Protein AF-A0A7W6BR49-F1 (afdb_monomer)

Secondary structure (DSSP, 8-state):
-HHHHHHHHHHHHHHHHHS--S--TT-------HHHHHHHHHHHHHHHHHHHHH-HHHHHHHHHHHHHHHHHHHHHHHHHHHHHTT--PPP-----------------TT---------PPPPPPPPPP-PPP-

Sequence (134 aa):
MRLLIKLAFLIGLALFFLAPAQDDADGVPAGLSAGALVYAVQQAATDLGGFCERAPSACESGRDALQFAGARIVEGLTFVYGLAAGAAAAPATAPGPAPVEPAAANVDPAEHPAAHSPRLPAAPPPRPYVAPAG

Solvent-accessible surface area (backbone atoms only — not comparable to full-atom values): 8700 Å² total; per-residue (Å²): 110,76,65,57,54,50,49,54,48,52,49,52,48,48,51,63,74,63,51,73,78,73,76,63,99,75,80,65,73,94,62,78,45,72,65,57,50,53,52,51,52,51,52,52,50,53,57,49,48,63,46,31,79,77,37,52,71,60,42,53,55,48,50,55,51,47,53,56,50,48,56,50,50,52,52,51,48,53,51,53,51,26,55,75,70,71,44,83,69,75,82,77,82,63,83,68,78,72,83,75,69,72,77,72,81,77,68,64,87,86,65,73,76,70,81,79,71,77,82,70,75,79,77,76,79,86,77,81,87,76,78,82,83,128

Organism: NCBI:txid1166078

InterPro domains:
  IPR035220 Protein of unknown function DUF5330 [PF17264] (38-83)

Radius of gyration: 25.43 Å; Cα contacts (8 Å, |Δi|>4): 16; chains: 1; bounding box: 55×35×82 Å

pLDDT: mean 75.93, std 17.16, range [42.84, 95.88]

Foldseek 3Di:
DVVVVVVVVVVVVCCVVVVDDDDPPPPDPPDCPPVNVVVVVVVVVVVVVVVCVVPVPVNVVVVVVCVLVVVVVVLVVVCVVCVVVVNPDPRDPDPRDPPPPPPPPPPPPPDPPPPPPPPDPDDDDDDDDDDDDD

Mean predicted aligned error: 19.29 Å

Structure (mmCIF, N/CA/C/O backbone):
data_AF-A0A7W6BR49-F1
#
_entry.id   AF-A0A7W6BR49-F1
#
loop_
_atom_site.group_PDB
_atom_site.id
_atom_site.type_symbol
_atom_site.label_atom_id
_atom_site.label_alt_id
_atom_site.label_comp_id
_atom_site.label_asym_id
_atom_site.label_entity_id
_atom_site.label_seq_id
_atom_site.pdbx_PDB_ins_code
_atom_site.Cartn_x
_atom_site.Cartn_y
_atom_site.Cartn_z
_atom_site.occupancy
_atom_site.B_iso_or_equiv
_atom_site.auth_seq_id
_atom_site.auth_comp_id
_atom_site.auth_asym_id
_atom_site.auth_atom_id
_atom_site.pdbx_PDB_model_num
ATOM 1 N N . MET A 1 1 ? -8.332 17.277 -2.670 1.00 68.56 1 MET A N 1
ATOM 2 C CA . MET A 1 1 ? -7.158 17.769 -3.436 1.00 68.56 1 MET A CA 1
ATOM 3 C C . MET A 1 1 ? -5.864 17.851 -2.623 1.00 68.56 1 MET A C 1
ATOM 5 O O . MET A 1 1 ? -4.867 17.288 -3.049 1.00 68.56 1 MET A O 1
ATOM 9 N N . ARG A 1 2 ? -5.841 18.490 -1.443 1.00 83.38 2 ARG A N 1
ATOM 10 C CA . ARG A 1 2 ? -4.595 18.711 -0.673 1.00 83.38 2 ARG A CA 1
ATOM 11 C C . ARG A 1 2 ? -3.932 17.427 -0.135 1.00 83.38 2 ARG A C 1
ATOM 13 O O . ARG A 1 2 ? -2.713 17.378 -0.039 1.00 83.38 2 ARG A O 1
ATOM 20 N N . LEU A 1 3 ? -4.721 16.389 0.167 1.00 88.88 3 LEU A N 1
ATOM 21 C CA . LEU A 1 3 ? -4.223 15.054 0.538 1.00 88.88 3 LEU A CA 1
ATOM 22 C C . LEU A 1 3 ? -3.590 14.325 -0.656 1.00 88.88 3 LEU A C 1
ATOM 24 O O . LEU A 1 3 ? -2.528 13.742 -0.511 1.00 88.88 3 LEU A O 1
ATOM 28 N N . LEU A 1 4 ? -4.213 14.408 -1.837 1.00 88.69 4 LEU A N 1
ATOM 29 C CA . LEU A 1 4 ? -3.738 13.741 -3.053 1.00 88.69 4 LEU A CA 1
ATOM 30 C C . LEU A 1 4 ? -2.389 14.297 -3.506 1.00 88.69 4 LEU A C 1
ATOM 32 O O . LEU A 1 4 ? -1.505 13.527 -3.842 1.00 88.69 4 LEU A O 1
ATOM 36 N N . ILE A 1 5 ? -2.203 15.619 -3.434 1.00 93.31 5 ILE A N 1
ATOM 37 C CA . ILE A 1 5 ? -0.911 16.252 -3.735 1.00 93.31 5 ILE A CA 1
ATOM 38 C C . ILE A 1 5 ? 0.145 15.825 -2.713 1.00 93.31 5 ILE A C 1
ATOM 40 O O . ILE A 1 5 ? 1.264 15.511 -3.096 1.00 93.31 5 ILE A O 1
ATOM 44 N N . LYS A 1 6 ? -0.208 15.760 -1.421 1.00 88.06 6 LYS A N 1
ATOM 45 C CA . LYS A 1 6 ? 0.704 15.265 -0.382 1.00 88.06 6 LYS A CA 1
ATOM 46 C C . LYS A 1 6 ? 1.082 13.805 -0.613 1.00 88.06 6 LYS A C 1
ATOM 48 O O . LYS A 1 6 ? 2.256 13.491 -0.525 1.00 88.06 6 LYS A O 1
ATOM 53 N N . LEU A 1 7 ? 0.129 12.934 -0.940 1.00 95.88 7 LEU A N 1
ATOM 54 C CA . LEU A 1 7 ? 0.403 11.526 -1.224 1.00 95.88 7 LEU A CA 1
ATOM 55 C C . LEU A 1 7 ? 1.221 11.358 -2.499 1.00 95.88 7 LEU A C 1
ATOM 57 O O . LEU A 1 7 ? 2.233 10.682 -2.457 1.00 95.88 7 LEU A O 1
ATOM 61 N N . ALA A 1 8 ? 0.850 12.014 -3.597 1.00 93.06 8 ALA A N 1
ATOM 62 C CA . ALA A 1 8 ? 1.611 11.964 -4.842 1.00 93.06 8 ALA A CA 1
ATOM 63 C C . ALA A 1 8 ? 3.045 12.476 -4.647 1.00 93.06 8 ALA A C 1
ATOM 65 O O . ALA A 1 8 ? 3.989 11.860 -5.131 1.00 93.06 8 ALA A O 1
ATOM 66 N N . PHE A 1 9 ? 3.216 13.559 -3.884 1.00 94.06 9 PHE A N 1
ATOM 67 C CA . PHE A 1 9 ? 4.530 14.086 -3.532 1.00 94.06 9 PHE A CA 1
ATOM 68 C C . PHE A 1 9 ? 5.320 13.117 -2.649 1.00 94.06 9 PHE A C 1
ATOM 70 O O . PHE A 1 9 ? 6.479 12.859 -2.935 1.00 94.06 9 PHE A O 1
ATOM 77 N N . LEU A 1 10 ? 4.708 12.549 -1.607 1.00 93.94 10 LEU A N 1
ATOM 78 C CA . LEU A 1 10 ? 5.369 11.600 -0.706 1.00 93.94 10 LEU A CA 1
ATOM 79 C C . LEU A 1 10 ? 5.719 10.285 -1.407 1.00 93.94 10 LEU A C 1
ATOM 81 O O . LEU A 1 10 ? 6.785 9.739 -1.158 1.00 93.94 10 LEU A O 1
ATOM 85 N N . ILE A 1 11 ? 4.858 9.807 -2.305 1.00 92.38 11 ILE A N 1
ATOM 86 C CA . ILE A 1 11 ? 5.107 8.637 -3.147 1.00 92.38 11 ILE A CA 1
ATOM 87 C C . ILE A 1 11 ? 6.251 8.950 -4.114 1.00 92.38 11 ILE A C 1
ATOM 89 O O . ILE A 1 11 ? 7.219 8.205 -4.150 1.00 92.38 11 ILE A O 1
ATOM 93 N N . GLY A 1 12 ? 6.211 10.074 -4.834 1.00 92.62 12 GLY A N 1
ATOM 94 C CA . GLY A 1 12 ? 7.300 10.483 -5.727 1.00 92.62 12 GLY A CA 1
ATOM 95 C C . GLY A 1 12 ? 8.634 10.671 -4.999 1.00 92.62 12 GLY A C 1
ATOM 96 O O . GLY A 1 12 ? 9.668 10.236 -5.492 1.00 92.62 12 GLY A O 1
ATOM 97 N N . LEU A 1 13 ? 8.606 11.251 -3.797 1.00 91.69 13 LEU A N 1
ATOM 98 C CA . LEU A 1 13 ? 9.768 11.398 -2.922 1.00 91.69 13 LEU A CA 1
ATOM 99 C C . LEU A 1 13 ? 10.303 10.029 -2.492 1.00 91.69 13 LEU A C 1
ATOM 101 O O . LEU A 1 13 ? 11.496 9.776 -2.605 1.00 91.69 13 LEU A O 1
ATOM 105 N N . ALA A 1 14 ? 9.423 9.135 -2.040 1.00 88.81 14 ALA A N 1
ATOM 106 C CA . ALA A 1 14 ? 9.785 7.773 -1.685 1.00 88.81 14 ALA A CA 1
ATOM 107 C C . ALA A 1 14 ? 10.438 7.071 -2.883 1.00 88.81 14 ALA A C 1
ATOM 109 O O . ALA A 1 14 ? 11.570 6.627 -2.757 1.00 88.81 14 ALA A O 1
ATOM 110 N N . LEU A 1 15 ? 9.801 7.064 -4.059 1.00 83.06 15 LEU A N 1
ATOM 111 C CA . LEU A 1 15 ? 10.379 6.494 -5.280 1.00 83.06 15 LEU A CA 1
ATOM 112 C C . LEU A 1 15 ? 11.721 7.129 -5.656 1.00 83.06 15 LEU A C 1
ATOM 114 O O . LEU A 1 15 ? 12.590 6.420 -6.135 1.00 83.06 15 LEU A O 1
ATOM 118 N N . PHE A 1 16 ? 11.914 8.428 -5.438 1.00 83.19 16 PHE A N 1
ATOM 119 C CA . PHE A 1 16 ? 13.186 9.095 -5.716 1.00 83.19 16 PHE A CA 1
ATOM 120 C C . PHE A 1 16 ? 14.312 8.627 -4.782 1.00 83.19 16 PHE A C 1
ATOM 122 O O . PHE A 1 16 ? 15.426 8.398 -5.239 1.00 83.19 16 PHE A O 1
ATOM 129 N N . PHE A 1 17 ? 14.026 8.454 -3.488 1.00 77.88 17 PHE A N 1
ATOM 130 C CA . PHE A 1 17 ? 15.002 7.951 -2.510 1.00 77.88 17 PHE A CA 1
ATOM 131 C C . PHE A 1 17 ? 15.186 6.429 -2.552 1.00 77.88 17 PHE A C 1
ATOM 133 O O . PHE A 1 17 ? 16.213 5.926 -2.104 1.00 77.88 17 PHE A O 1
ATOM 140 N N . LEU A 1 18 ? 14.184 5.702 -3.043 1.00 70.44 18 LEU A N 1
ATOM 141 C CA . LEU A 1 18 ? 14.171 4.242 -3.147 1.00 70.44 18 LEU A CA 1
ATOM 142 C C . LEU A 1 18 ? 14.579 3.754 -4.534 1.00 70.44 18 LEU A C 1
ATOM 144 O O . LEU A 1 18 ? 14.808 2.557 -4.689 1.00 70.44 18 LEU A O 1
ATOM 148 N N . ALA A 1 19 ? 14.647 4.639 -5.533 1.00 63.78 19 ALA A N 1
ATOM 149 C CA . ALA A 1 19 ? 15.195 4.303 -6.834 1.00 63.78 19 ALA A CA 1
ATOM 150 C C . ALA A 1 19 ? 16.606 3.752 -6.591 1.00 63.78 19 ALA A C 1
ATOM 152 O O . ALA A 1 19 ? 17.441 4.473 -6.035 1.00 63.78 19 ALA A O 1
ATOM 153 N N . PRO A 1 20 ? 16.860 2.472 -6.911 1.00 59.19 20 PRO A N 1
ATOM 154 C CA . PRO A 1 20 ? 18.154 1.876 -6.649 1.00 59.19 20 PRO A CA 1
ATOM 155 C C . PRO A 1 20 ? 19.210 2.702 -7.374 1.00 59.19 20 PRO A C 1
ATOM 157 O O . PRO A 1 20 ? 19.030 3.085 -8.532 1.00 59.19 20 PRO A O 1
ATOM 160 N N . ALA A 1 21 ? 20.301 3.005 -6.670 1.00 55.34 21 ALA A N 1
ATOM 161 C CA . ALA A 1 21 ? 21.504 3.461 -7.333 1.00 55.34 21 ALA A CA 1
ATOM 162 C C . ALA A 1 21 ? 21.841 2.416 -8.402 1.00 55.34 21 ALA A C 1
ATOM 164 O O . ALA A 1 21 ? 21.891 1.227 -8.101 1.00 55.34 21 ALA A O 1
ATOM 165 N N . GLN A 1 22 ? 21.933 2.906 -9.634 1.00 55.66 22 GLN A N 1
ATOM 166 C CA . GLN A 1 22 ? 22.431 2.268 -10.847 1.00 55.66 22 GLN A CA 1
ATOM 167 C C . GLN A 1 22 ? 23.198 0.967 -10.595 1.00 55.66 22 GLN A C 1
ATOM 169 O O . GLN A 1 22 ? 24.123 0.954 -9.785 1.00 55.66 22 GLN A O 1
ATOM 174 N N . ASP A 1 23 ? 22.816 -0.062 -11.351 1.00 49.69 23 ASP A N 1
ATOM 175 C CA . ASP A 1 23 ? 23.443 -1.378 -11.450 1.00 49.69 23 ASP A CA 1
ATOM 176 C C . ASP A 1 23 ? 24.931 -1.382 -11.060 1.00 49.69 23 ASP A C 1
ATOM 178 O O . ASP A 1 23 ? 25.789 -0.886 -11.796 1.00 49.69 23 ASP A O 1
ATOM 182 N N . ASP A 1 24 ? 25.251 -2.017 -9.929 1.00 49.25 24 ASP A N 1
ATOM 183 C CA . ASP A 1 24 ? 26.541 -2.684 -9.817 1.00 49.25 24 ASP A CA 1
ATOM 184 C C . ASP A 1 24 ? 26.581 -3.740 -10.931 1.00 49.25 24 ASP A C 1
ATOM 186 O O . ASP A 1 24 ? 25.576 -4.396 -11.212 1.00 49.25 24 ASP A O 1
ATOM 190 N N . ALA A 1 25 ? 27.727 -3.852 -11.598 1.00 53.59 25 ALA A N 1
ATOM 191 C CA . ALA A 1 25 ? 27.951 -4.440 -12.924 1.00 53.59 25 ALA A CA 1
ATOM 192 C C . ALA A 1 25 ? 27.520 -5.913 -13.164 1.00 53.59 25 ALA A C 1
ATOM 194 O O . ALA A 1 25 ? 27.853 -6.467 -14.208 1.00 53.59 25 ALA A O 1
ATOM 195 N N . ASP A 1 26 ? 26.746 -6.525 -12.268 1.00 49.25 26 ASP A N 1
ATOM 196 C CA . ASP A 1 26 ? 26.240 -7.897 -12.338 1.00 49.25 26 ASP A CA 1
ATOM 197 C C . ASP A 1 26 ? 24.701 -8.009 -12.258 1.00 49.25 26 ASP A C 1
ATOM 199 O O . ASP A 1 26 ? 24.176 -9.091 -12.009 1.00 49.25 26 ASP A O 1
ATOM 203 N N . GLY A 1 27 ? 23.947 -6.927 -12.495 1.00 44.88 27 GLY A N 1
ATOM 204 C CA . GLY A 1 27 ? 22.533 -7.002 -12.912 1.00 44.88 27 GLY A CA 1
ATOM 205 C C . GLY A 1 27 ? 21.572 -7.737 -11.966 1.00 44.88 27 GLY A C 1
ATOM 206 O O . GLY A 1 27 ? 20.528 -8.228 -12.402 1.00 44.88 27 GLY A O 1
ATOM 207 N N . VAL A 1 28 ? 21.896 -7.828 -10.677 1.00 46.03 28 VAL A N 1
ATOM 208 C CA . VAL A 1 28 ? 20.973 -8.325 -9.657 1.00 46.03 28 VAL A CA 1
ATOM 209 C C . VAL A 1 28 ? 20.622 -7.138 -8.770 1.00 46.03 28 VAL A C 1
ATOM 211 O O . VAL A 1 28 ? 21.466 -6.725 -7.973 1.00 46.03 28 VAL A O 1
ATOM 214 N N . PRO A 1 29 ? 19.403 -6.565 -8.871 1.00 55.59 29 PRO A N 1
ATOM 215 C CA . PRO A 1 29 ? 18.967 -5.606 -7.867 1.00 55.59 29 PRO A CA 1
ATOM 216 C C . PRO A 1 29 ? 19.127 -6.271 -6.500 1.00 55.59 29 PRO A C 1
ATOM 218 O O . PRO A 1 29 ? 18.886 -7.475 -6.385 1.00 55.59 29 PRO A O 1
ATOM 221 N N . ALA A 1 30 ? 19.515 -5.515 -5.469 1.00 52.59 30 ALA A N 1
ATOM 222 C CA . ALA A 1 30 ? 19.441 -5.954 -4.075 1.00 52.59 30 ALA A CA 1
ATOM 223 C C . ALA A 1 30 ? 17.959 -6.190 -3.721 1.00 52.59 30 ALA A C 1
ATOM 225 O O . ALA A 1 30 ? 17.279 -5.370 -3.109 1.00 52.59 30 ALA A O 1
ATOM 226 N N . GLY A 1 31 ? 17.421 -7.279 -4.257 1.00 57.78 31 GLY A N 1
ATOM 227 C CA . GLY A 1 31 ? 16.017 -7.586 -4.319 1.00 57.78 31 GLY A CA 1
ATOM 228 C C . GLY A 1 31 ? 15.601 -8.051 -2.948 1.00 57.78 31 GLY A C 1
ATOM 229 O O . GLY A 1 31 ? 16.180 -8.987 -2.396 1.00 57.78 31 GLY A O 1
ATOM 230 N N . LEU A 1 32 ? 14.585 -7.391 -2.403 1.00 61.81 32 LEU A N 1
ATOM 231 C CA . LEU A 1 32 ? 13.784 -7.938 -1.320 1.00 61.81 32 LEU A CA 1
ATOM 232 C C . LEU A 1 32 ? 13.545 -9.423 -1.613 1.00 61.81 32 LEU A C 1
ATOM 234 O O . LEU A 1 32 ? 12.925 -9.770 -2.620 1.00 61.81 32 LEU A O 1
ATOM 238 N N . SER A 1 33 ? 14.088 -10.304 -0.772 1.00 80.88 33 SER A N 1
ATOM 239 C CA . SER A 1 33 ? 13.885 -11.735 -0.960 1.00 80.88 33 SER A CA 1
ATOM 240 C C . SER A 1 33 ? 12.387 -12.029 -0.866 1.00 80.88 33 SER A C 1
ATOM 242 O O . SER A 1 33 ? 11.666 -11.385 -0.099 1.00 80.88 33 SER A O 1
ATOM 244 N N . ALA A 1 34 ? 11.897 -13.014 -1.624 1.00 81.19 34 ALA A N 1
ATOM 245 C CA . ALA A 1 34 ? 10.485 -13.398 -1.568 1.00 81.19 34 ALA A CA 1
ATOM 246 C C . ALA A 1 34 ? 10.030 -13.678 -0.120 1.00 81.19 34 ALA A C 1
ATOM 248 O O . ALA A 1 34 ? 8.932 -13.294 0.275 1.00 81.19 34 ALA A O 1
ATOM 249 N N . GLY A 1 35 ? 10.914 -14.260 0.700 1.00 86.81 35 GLY A N 1
ATOM 250 C CA . GLY A 1 35 ? 10.677 -14.463 2.130 1.00 86.81 35 GLY A CA 1
ATOM 251 C C . GLY A 1 35 ? 10.532 -13.161 2.925 1.00 86.81 35 GLY A C 1
ATOM 252 O O . GLY A 1 35 ? 9.616 -13.054 3.737 1.00 86.81 35 GLY A O 1
ATOM 253 N N . ALA A 1 36 ? 11.377 -12.155 2.674 1.00 85.38 36 ALA A N 1
ATOM 254 C CA . ALA A 1 36 ? 11.276 -10.851 3.333 1.00 85.38 36 ALA A CA 1
ATOM 255 C C . ALA A 1 36 ? 9.973 -10.124 2.971 1.00 85.38 36 ALA A C 1
ATOM 257 O O . ALA A 1 36 ? 9.338 -9.532 3.843 1.00 85.38 36 ALA A O 1
ATOM 258 N N . LEU A 1 37 ? 9.538 -10.219 1.711 1.00 86.94 37 LEU A N 1
ATOM 259 C CA . LEU A 1 37 ? 8.260 -9.661 1.271 1.00 86.94 37 LEU A CA 1
ATOM 260 C C . LEU A 1 37 ? 7.080 -10.343 1.973 1.00 86.94 37 LEU A C 1
ATOM 262 O O . LEU A 1 37 ? 6.213 -9.659 2.511 1.00 86.94 37 LEU A O 1
ATOM 266 N N . VAL A 1 38 ? 7.059 -11.679 2.004 1.00 89.69 38 VAL A N 1
ATOM 267 C CA . VAL A 1 38 ? 6.001 -12.440 2.689 1.00 89.69 38 VAL A CA 1
ATOM 268 C C . VAL A 1 38 ? 5.946 -12.073 4.169 1.00 89.69 38 VAL A C 1
ATOM 270 O O . VAL A 1 38 ? 4.863 -11.817 4.692 1.00 89.69 38 VAL A O 1
ATOM 273 N N . TYR A 1 39 ? 7.101 -11.986 4.831 1.00 91.62 39 TYR A N 1
ATOM 274 C CA . TYR A 1 39 ? 7.168 -11.575 6.230 1.00 91.62 39 TYR A CA 1
ATOM 275 C C . TYR A 1 39 ? 6.622 -10.156 6.433 1.00 91.62 39 TYR A C 1
ATOM 277 O O . TYR A 1 39 ? 5.787 -9.939 7.308 1.00 91.62 39 TYR A O 1
ATOM 285 N N . ALA A 1 40 ? 7.023 -9.197 5.595 1.00 87.31 40 ALA A N 1
ATOM 286 C CA . ALA A 1 40 ? 6.536 -7.821 5.674 1.00 87.31 40 ALA A CA 1
ATOM 287 C C . ALA A 1 40 ? 5.015 -7.726 5.469 1.00 87.31 40 ALA A C 1
ATOM 289 O O . ALA A 1 40 ? 4.332 -7.020 6.211 1.00 87.31 40 ALA A O 1
ATOM 290 N N . VAL A 1 41 ? 4.469 -8.474 4.507 1.00 91.00 41 VAL A N 1
ATOM 291 C CA . VAL A 1 41 ? 3.020 -8.535 4.265 1.00 91.00 41 VAL A CA 1
ATOM 292 C C . VAL A 1 41 ? 2.285 -9.118 5.469 1.00 91.00 41 VAL A C 1
ATOM 294 O O . VAL A 1 41 ? 1.248 -8.586 5.852 1.00 91.00 41 VAL A O 1
ATOM 297 N N . GLN A 1 42 ? 2.812 -10.170 6.100 1.00 91.19 42 GLN A N 1
ATOM 298 C CA . GLN A 1 42 ? 2.203 -10.742 7.306 1.00 91.19 42 GLN A CA 1
ATOM 299 C C . GLN A 1 42 ? 2.190 -9.752 8.475 1.00 91.19 42 GLN A C 1
ATOM 301 O O . GLN A 1 42 ? 1.184 -9.653 9.180 1.00 91.19 42 GLN A O 1
ATOM 306 N N . GLN A 1 43 ? 3.274 -8.994 8.663 1.00 93.44 43 GLN A N 1
ATOM 307 C CA . GLN A 1 43 ? 3.334 -7.953 9.692 1.00 93.44 43 GLN A CA 1
ATOM 308 C C . GLN A 1 43 ? 2.284 -6.869 9.431 1.00 93.44 43 GLN A C 1
ATOM 310 O O . GLN A 1 43 ? 1.452 -6.592 10.292 1.00 93.44 43 GLN A O 1
ATOM 315 N N . ALA A 1 44 ? 2.223 -6.359 8.199 1.00 90.56 44 ALA A N 1
ATOM 316 C CA . ALA A 1 44 ? 1.216 -5.378 7.807 1.00 90.56 44 ALA A CA 1
ATOM 317 C C . ALA A 1 44 ? -0.221 -5.914 7.958 1.00 90.56 44 ALA A C 1
ATOM 319 O O . ALA A 1 44 ? -1.109 -5.190 8.405 1.00 90.56 44 ALA A O 1
ATOM 320 N N . ALA A 1 45 ? -0.462 -7.185 7.622 1.00 91.50 45 ALA A N 1
ATOM 321 C CA . ALA A 1 45 ? -1.764 -7.823 7.801 1.00 91.50 45 ALA A CA 1
ATOM 322 C C . ALA A 1 45 ? -2.154 -7.927 9.284 1.00 91.50 45 ALA A C 1
ATOM 324 O O . ALA A 1 45 ? -3.319 -7.732 9.624 1.00 91.50 45 ALA A O 1
ATOM 325 N N . THR A 1 46 ? -1.186 -8.182 10.166 1.00 92.38 46 THR A N 1
ATOM 326 C CA . THR A 1 46 ? -1.407 -8.231 11.619 1.00 92.38 46 THR A CA 1
ATOM 327 C C . THR A 1 46 ? -1.767 -6.848 12.172 1.00 92.38 46 THR A C 1
ATOM 329 O O . THR A 1 46 ? -2.729 -6.723 12.935 1.00 92.38 46 THR A O 1
ATOM 332 N N . ASP A 1 47 ? -1.069 -5.798 11.729 1.00 88.81 47 ASP A N 1
ATOM 333 C CA . ASP A 1 47 ? -1.364 -4.409 12.109 1.00 88.81 47 ASP A CA 1
ATOM 334 C C . ASP A 1 47 ? -2.756 -3.964 11.635 1.00 88.81 47 ASP A C 1
ATOM 336 O O . ASP A 1 47 ? -3.517 -3.335 12.381 1.00 88.81 47 ASP A O 1
ATOM 340 N N . LEU A 1 48 ? -3.108 -4.324 10.396 1.00 89.75 48 LEU A N 1
ATOM 341 C CA . LEU A 1 48 ? -4.425 -4.059 9.824 1.00 89.75 48 LEU A CA 1
ATOM 342 C C . LEU A 1 48 ? -5.527 -4.830 10.548 1.00 89.75 48 LEU A C 1
ATOM 344 O O . LEU A 1 48 ? -6.578 -4.245 10.792 1.00 89.75 48 LEU A O 1
ATOM 348 N N . GLY A 1 49 ? -5.287 -6.083 10.946 1.00 92.12 49 GLY A N 1
ATOM 349 C CA . GLY A 1 49 ? -6.229 -6.866 11.750 1.00 92.12 49 GLY A CA 1
ATOM 350 C C . GLY A 1 49 ? -6.649 -6.099 13.001 1.00 92.12 49 GLY A C 1
ATOM 351 O O . GLY A 1 49 ? -7.811 -5.722 13.137 1.00 92.12 49 GLY A O 1
ATOM 352 N N . GLY A 1 50 ? -5.676 -5.685 13.818 1.00 92.06 50 GLY A N 1
ATOM 353 C CA . GLY A 1 50 ? -5.959 -4.894 15.018 1.00 92.06 50 GLY A CA 1
ATOM 354 C C . GLY A 1 50 ? -6.653 -3.548 14.748 1.00 92.06 50 GLY A C 1
ATOM 355 O O . GLY A 1 50 ? -7.357 -3.036 15.621 1.00 92.06 50 GLY A O 1
ATOM 356 N N . PHE A 1 51 ? -6.478 -2.947 13.566 1.00 89.38 51 PHE A N 1
ATOM 357 C CA . PHE A 1 51 ? -7.247 -1.770 13.145 1.00 89.38 51 PHE A CA 1
ATOM 358 C C . PHE A 1 51 ? -8.700 -2.125 12.796 1.00 89.38 51 PHE A C 1
ATOM 360 O O . PHE A 1 51 ? -9.609 -1.394 13.192 1.00 89.38 51 PHE A O 1
ATOM 367 N N . CYS A 1 52 ? -8.929 -3.249 12.119 1.00 93.19 52 CYS A N 1
ATOM 368 C CA . CYS A 1 52 ? -10.257 -3.737 11.753 1.00 93.19 52 CYS A CA 1
ATOM 369 C C . CYS A 1 52 ? -11.112 -4.080 12.980 1.00 93.19 52 CYS A C 1
ATOM 371 O O . CYS A 1 52 ? -12.289 -3.722 12.994 1.00 93.19 52 CYS A O 1
ATOM 373 N N . GLU A 1 53 ? -10.530 -4.648 14.043 1.00 95.38 53 GLU A N 1
ATOM 374 C CA . GLU A 1 53 ? -11.238 -4.822 15.324 1.00 95.38 53 GLU A CA 1
ATOM 375 C C . GLU A 1 53 ? -11.719 -3.487 15.922 1.00 95.38 53 GLU A C 1
ATOM 377 O O . GLU A 1 53 ? -12.784 -3.425 16.536 1.00 95.38 53 GLU A O 1
ATOM 382 N N . ARG A 1 54 ? -10.944 -2.406 15.758 1.00 95.56 54 ARG A N 1
ATOM 383 C CA . ARG A 1 54 ? -11.262 -1.083 16.329 1.00 95.56 54 ARG A CA 1
ATOM 384 C C . ARG A 1 54 ? -12.182 -0.240 15.444 1.00 95.56 54 ARG A C 1
ATOM 386 O O . ARG A 1 54 ? -12.862 0.644 15.958 1.00 95.56 54 ARG A O 1
ATOM 393 N N . ALA A 1 55 ? -12.175 -0.473 14.135 1.00 94.19 55 ALA A N 1
ATOM 394 C CA . ALA A 1 55 ? -12.910 0.313 13.147 1.00 94.19 55 ALA A CA 1
ATOM 395 C C . ALA A 1 55 ? -13.462 -0.584 12.016 1.00 94.19 55 ALA A C 1
ATOM 397 O O . ALA A 1 55 ? -12.976 -0.528 10.880 1.00 94.19 55 ALA A O 1
ATOM 398 N N . PRO A 1 56 ? -14.497 -1.400 12.294 1.00 93.88 56 PRO A N 1
ATOM 399 C CA . PRO A 1 56 ? -14.984 -2.408 11.351 1.00 93.88 56 PRO A CA 1
ATOM 400 C C . PRO A 1 56 ? -15.539 -1.808 10.047 1.00 93.88 56 PRO A C 1
ATOM 402 O O . PRO A 1 56 ? -15.242 -2.314 8.966 1.00 93.88 56 PRO A O 1
ATOM 405 N N . SER A 1 57 ? -16.257 -0.681 10.114 1.00 93.31 57 SER A N 1
ATOM 406 C CA . SER A 1 57 ? -16.819 -0.005 8.930 1.00 93.31 57 SER A CA 1
ATOM 407 C C . SER A 1 57 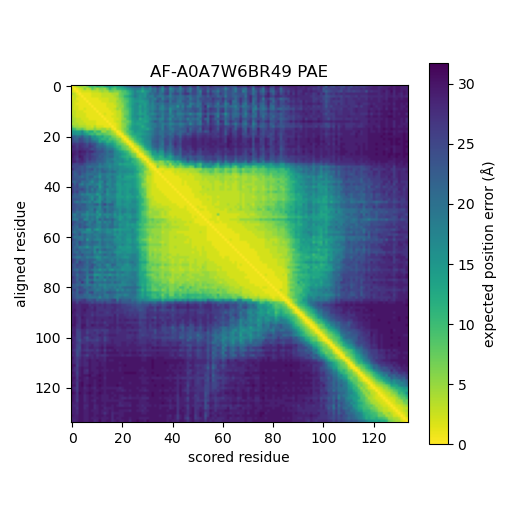? -15.751 0.564 7.985 1.00 93.31 57 SER A C 1
ATOM 409 O O . SER A 1 57 ? -15.913 0.545 6.763 1.00 93.31 57 SER A O 1
ATOM 411 N N . ALA A 1 58 ? -14.630 1.043 8.535 1.00 92.94 58 ALA A N 1
ATOM 412 C CA . ALA A 1 58 ? -13.496 1.520 7.747 1.00 92.94 58 ALA A CA 1
ATOM 413 C C . ALA A 1 58 ? -12.784 0.361 7.037 1.00 92.94 58 ALA A C 1
ATOM 415 O O . ALA A 1 58 ? -12.366 0.504 5.889 1.00 92.94 58 ALA A O 1
ATOM 416 N N . CYS A 1 59 ? -12.673 -0.789 7.703 1.00 93.62 59 CYS A N 1
ATOM 417 C CA . CYS A 1 59 ? -12.055 -1.982 7.134 1.00 93.62 59 CYS A CA 1
ATOM 418 C C . CYS A 1 59 ? -12.906 -2.586 6.000 1.00 93.62 59 CYS A C 1
ATOM 420 O O . CYS A 1 59 ? -12.363 -2.948 4.958 1.00 93.62 59 CYS A O 1
ATOM 422 N N . GLU A 1 60 ? -14.235 -2.611 6.142 1.00 93.94 60 GLU A N 1
ATOM 423 C CA . GLU A 1 60 ? -15.162 -2.988 5.064 1.00 93.94 60 GLU A CA 1
ATOM 424 C C . GLU A 1 60 ? -15.037 -2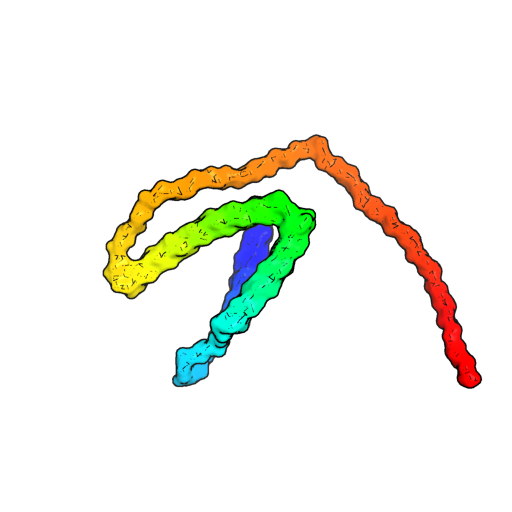.064 3.845 1.00 93.94 60 GLU A C 1
ATOM 426 O O . GLU A 1 60 ? -14.757 -2.532 2.741 1.00 93.94 60 GLU A O 1
ATOM 431 N N . SER A 1 61 ? -15.128 -0.749 4.060 1.00 94.12 61 SER A N 1
ATOM 432 C CA . SER A 1 61 ? -14.991 0.233 2.975 1.00 94.12 61 SER A CA 1
ATOM 433 C C . SER A 1 61 ? -13.615 0.152 2.297 1.00 94.12 61 SER A C 1
ATOM 435 O O . SER A 1 61 ? -13.496 0.271 1.076 1.00 94.12 61 SER A O 1
ATOM 437 N N . GLY A 1 62 ? -12.556 -0.072 3.082 1.00 90.94 62 GLY A N 1
ATOM 438 C CA . GLY A 1 62 ? -11.196 -0.249 2.577 1.00 90.94 62 GLY A CA 1
ATOM 439 C C . GLY A 1 62 ? -11.034 -1.525 1.753 1.00 90.94 62 GLY A C 1
ATOM 440 O O . GLY A 1 62 ? -10.394 -1.493 0.702 1.00 90.94 62 GLY A O 1
ATOM 441 N N . ARG A 1 63 ? -11.643 -2.636 2.180 1.00 91.31 63 ARG A N 1
ATOM 442 C CA . ARG A 1 63 ? -11.660 -3.895 1.424 1.00 91.31 63 ARG A CA 1
ATOM 443 C C . ARG A 1 63 ? -12.329 -3.709 0.068 1.00 91.31 63 ARG A C 1
ATOM 445 O O . ARG A 1 63 ? -11.762 -4.130 -0.937 1.00 91.31 63 ARG A O 1
ATOM 452 N N . ASP A 1 64 ? -13.487 -3.067 0.029 1.00 93.25 64 ASP A N 1
ATOM 453 C CA . ASP A 1 64 ? -14.223 -2.864 -1.220 1.00 93.25 64 ASP A CA 1
ATOM 454 C C . ASP A 1 64 ? -13.434 -1.958 -2.180 1.00 93.25 64 ASP A C 1
ATOM 456 O O . ASP A 1 64 ? -13.313 -2.252 -3.374 1.00 93.25 64 ASP A O 1
ATOM 460 N N . ALA A 1 65 ? -12.784 -0.918 -1.647 1.00 93.75 65 ALA A N 1
ATOM 461 C CA . ALA A 1 65 ? -11.872 -0.072 -2.413 1.00 93.75 65 ALA A CA 1
ATOM 462 C C . ALA A 1 65 ? -10.660 -0.850 -2.959 1.00 93.75 65 ALA A C 1
ATOM 464 O O . ALA A 1 65 ? -10.291 -0.681 -4.125 1.00 93.75 65 ALA A O 1
ATOM 465 N N . LEU A 1 66 ? -10.052 -1.719 -2.146 1.00 92.31 66 LEU A N 1
ATOM 466 C CA . LEU A 1 66 ? -8.929 -2.562 -2.563 1.00 92.31 66 LEU A CA 1
ATOM 467 C C . LEU A 1 66 ? -9.337 -3.580 -3.632 1.00 92.31 66 LEU A C 1
ATOM 469 O O . LEU A 1 66 ? -8.578 -3.781 -4.577 1.00 92.31 66 LEU A O 1
ATOM 473 N N . GLN A 1 67 ? -10.524 -4.184 -3.532 1.00 92.81 67 GLN A N 1
ATOM 474 C CA . GLN A 1 67 ? -11.051 -5.096 -4.554 1.00 92.81 67 GLN A CA 1
ATOM 475 C C . GLN A 1 67 ? -11.227 -4.381 -5.897 1.00 92.81 67 GLN A C 1
ATOM 477 O O . GLN A 1 67 ? -10.762 -4.864 -6.933 1.00 92.81 67 GLN A O 1
ATOM 482 N N . PHE A 1 68 ? -11.836 -3.192 -5.879 1.00 91.50 68 PHE A N 1
ATOM 483 C CA . PHE A 1 68 ? -11.995 -2.379 -7.082 1.00 91.50 68 PHE A CA 1
ATOM 484 C C . PHE A 1 68 ? -10.641 -1.999 -7.695 1.00 91.50 68 PHE A C 1
ATOM 486 O O . PHE A 1 68 ? -10.420 -2.207 -8.889 1.00 91.50 68 PHE A O 1
ATOM 493 N N . ALA A 1 69 ? -9.721 -1.468 -6.885 1.00 86.19 69 ALA A N 1
ATOM 494 C CA . ALA A 1 69 ? -8.397 -1.068 -7.348 1.00 86.19 69 ALA A CA 1
ATOM 495 C C . ALA A 1 69 ? -7.596 -2.266 -7.884 1.00 86.19 69 ALA A C 1
ATOM 497 O O . ALA A 1 69 ? -6.995 -2.173 -8.953 1.00 86.19 69 ALA A O 1
ATOM 498 N N . GLY A 1 70 ? -7.633 -3.402 -7.182 1.00 91.00 70 GLY A N 1
ATOM 499 C CA . GLY A 1 70 ? -6.947 -4.634 -7.560 1.00 91.00 70 GLY A CA 1
ATOM 500 C C . GLY A 1 70 ? -7.380 -5.146 -8.930 1.00 91.00 70 GLY A C 1
ATOM 501 O O . GLY A 1 70 ? -6.523 -5.432 -9.766 1.00 91.00 70 GLY A O 1
ATOM 502 N N . ALA A 1 71 ? -8.687 -5.167 -9.206 1.00 92.31 71 ALA A N 1
ATOM 503 C CA . ALA A 1 71 ? -9.203 -5.561 -10.517 1.00 92.31 71 ALA A CA 1
ATOM 504 C C . ALA A 1 71 ? -8.619 -4.697 -11.652 1.00 92.31 71 ALA A C 1
ATOM 506 O O . ALA A 1 71 ? -8.185 -5.227 -12.675 1.00 92.31 71 ALA A O 1
ATOM 507 N N . ARG A 1 72 ? -8.528 -3.375 -11.448 1.00 89.88 72 ARG A N 1
ATOM 508 C CA . ARG A 1 72 ? -7.969 -2.444 -12.447 1.00 89.88 72 ARG A CA 1
ATOM 509 C C . ARG A 1 72 ? -6.456 -2.553 -12.587 1.00 89.88 72 ARG A C 1
ATOM 511 O O . ARG A 1 72 ? -5.942 -2.402 -13.691 1.00 89.88 72 ARG A O 1
ATOM 518 N N . ILE A 1 73 ? -5.741 -2.821 -11.495 1.00 90.88 73 ILE A N 1
ATOM 519 C CA . ILE A 1 73 ? -4.293 -3.057 -11.533 1.00 90.88 73 ILE A CA 1
ATOM 520 C C . ILE A 1 73 ? -3.991 -4.302 -12.364 1.00 90.88 73 ILE A C 1
ATOM 522 O O . ILE A 1 73 ? -3.127 -4.246 -13.235 1.00 90.88 73 ILE A O 1
ATOM 526 N N . VAL A 1 74 ? -4.710 -5.406 -12.138 1.00 91.00 74 VAL A N 1
ATOM 527 C CA . VAL A 1 74 ? -4.518 -6.644 -12.908 1.00 91.00 74 VAL A CA 1
ATOM 528 C C . VAL A 1 74 ? -4.820 -6.408 -14.386 1.00 91.00 74 VAL A C 1
ATOM 530 O O . VAL A 1 74 ? -3.999 -6.761 -15.228 1.00 91.00 74 VAL A O 1
ATOM 533 N N . GLU A 1 75 ? -5.935 -5.749 -14.706 1.00 91.19 75 GLU A N 1
ATOM 534 C CA . GLU A 1 75 ? -6.286 -5.389 -16.084 1.00 91.19 75 GLU A CA 1
ATOM 535 C C . GLU A 1 75 ? -5.183 -4.540 -16.747 1.00 91.19 75 GLU A C 1
ATOM 537 O O . GLU A 1 75 ? -4.682 -4.886 -17.820 1.00 91.19 75 GLU A O 1
ATOM 542 N N . GLY A 1 76 ? -4.713 -3.490 -16.070 1.00 84.50 76 GLY A N 1
ATOM 543 C CA . GLY A 1 76 ? -3.623 -2.643 -16.555 1.00 84.50 76 GLY A CA 1
ATOM 544 C C . GLY A 1 76 ? -2.309 -3.404 -16.753 1.00 84.50 76 GLY A C 1
ATOM 545 O O . GLY A 1 76 ? -1.648 -3.228 -17.776 1.00 84.50 76 GLY A O 1
ATOM 546 N N . LEU A 1 77 ? -1.948 -4.292 -15.821 1.00 91.38 77 LEU A N 1
ATOM 547 C CA . LEU A 1 77 ? -0.769 -5.148 -15.954 1.00 91.38 77 LEU A CA 1
ATOM 548 C C . LEU A 1 77 ? -0.901 -6.085 -17.155 1.00 91.38 77 LEU A C 1
ATOM 550 O O . LEU A 1 77 ? 0.029 -6.160 -17.953 1.00 91.38 77 LEU A O 1
ATOM 554 N N . THR A 1 78 ? -2.046 -6.749 -17.337 1.00 88.44 78 THR A N 1
ATOM 555 C CA . THR A 1 78 ? -2.259 -7.632 -18.497 1.00 88.44 78 THR A CA 1
ATOM 556 C C . THR A 1 78 ? -2.137 -6.883 -19.823 1.00 88.44 78 THR A C 1
ATOM 558 O O . THR A 1 78 ? -1.514 -7.395 -20.753 1.00 88.44 78 THR A O 1
ATOM 561 N N . PHE A 1 79 ? -2.643 -5.649 -19.896 1.00 86.62 79 PHE A N 1
ATOM 562 C CA . PHE A 1 79 ? -2.517 -4.799 -21.078 1.00 86.62 79 PHE A CA 1
ATOM 563 C C . PHE A 1 79 ? -1.057 -4.424 -21.370 1.00 86.62 79 PHE A C 1
ATOM 565 O O . PHE A 1 79 ? -0.578 -4.622 -22.488 1.00 86.62 79 PHE A O 1
ATOM 572 N N . VAL A 1 80 ? -0.328 -3.927 -20.366 1.00 87.00 80 VAL A N 1
ATOM 573 C CA . VAL A 1 80 ? 1.081 -3.529 -20.522 1.00 87.00 80 VAL A CA 1
ATOM 574 C C . VAL A 1 80 ? 1.961 -4.731 -20.881 1.00 87.00 80 VAL A C 1
ATOM 576 O O . VAL A 1 80 ? 2.795 -4.624 -21.779 1.00 87.00 80 VAL A O 1
ATOM 579 N N . TYR A 1 81 ? 1.752 -5.886 -20.243 1.00 86.62 81 TYR A N 1
ATOM 580 C CA . TYR A 1 81 ? 2.469 -7.118 -20.587 1.00 86.62 81 TYR A CA 1
ATOM 581 C C . TYR A 1 81 ? 2.137 -7.607 -22.000 1.00 86.62 81 TYR A C 1
ATOM 583 O O . TYR A 1 81 ? 3.042 -8.040 -22.709 1.00 86.62 81 TYR A O 1
ATOM 591 N N . GLY A 1 82 ? 0.878 -7.502 -22.437 1.00 85.81 82 GLY A N 1
ATOM 592 C CA . GLY A 1 82 ? 0.477 -7.821 -23.809 1.00 85.81 82 GLY A CA 1
ATOM 593 C C . GLY A 1 82 ? 1.210 -6.960 -24.838 1.00 85.81 82 GLY A C 1
ATOM 594 O O . GLY A 1 82 ? 1.8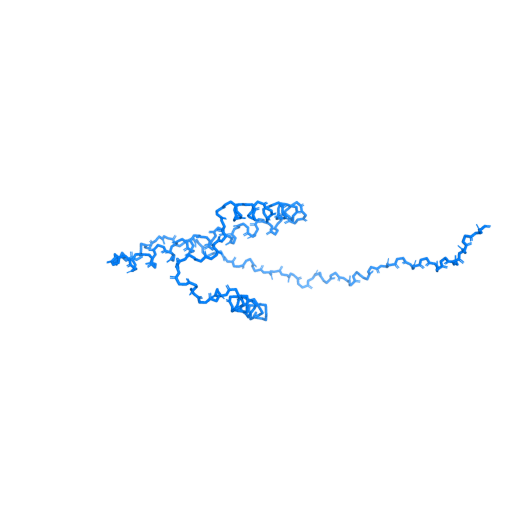14 -7.494 -25.770 1.00 85.81 82 GLY A O 1
ATOM 595 N N . LEU A 1 83 ? 1.256 -5.640 -24.616 1.00 87.19 83 LEU A N 1
ATOM 596 C CA . LEU A 1 83 ? 2.021 -4.715 -25.459 1.00 87.19 83 LEU A CA 1
ATOM 597 C C . LEU A 1 83 ? 3.514 -5.067 -25.495 1.00 87.19 83 LEU A C 1
ATOM 599 O O . LEU A 1 83 ? 4.099 -5.126 -26.576 1.00 87.19 83 LEU A O 1
ATOM 603 N N . ALA A 1 84 ? 4.122 -5.331 -24.335 1.00 85.25 84 ALA A N 1
ATOM 604 C CA . ALA A 1 84 ? 5.537 -5.692 -24.241 1.00 85.25 84 ALA A CA 1
ATOM 605 C C . ALA A 1 84 ? 5.852 -7.029 -24.936 1.00 85.25 84 ALA A C 1
ATOM 607 O O . ALA A 1 84 ? 6.906 -7.174 -25.550 1.00 85.25 84 ALA A O 1
ATOM 608 N N . ALA A 1 85 ? 4.928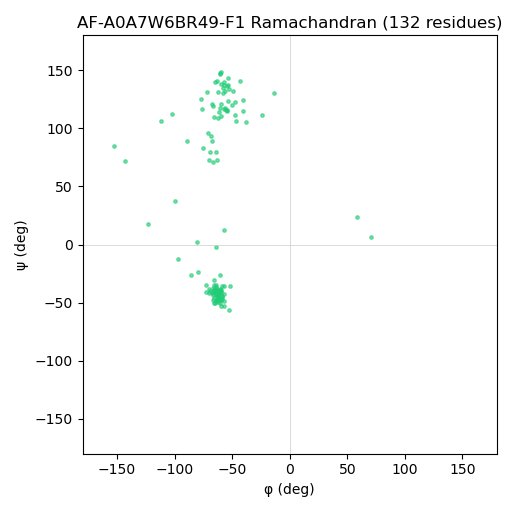 -7.991 -24.885 1.00 86.00 85 ALA A N 1
ATOM 609 C CA . ALA A 1 85 ? 5.052 -9.289 -25.543 1.00 86.00 85 ALA A CA 1
ATOM 610 C C . ALA A 1 85 ? 4.703 -9.257 -27.047 1.00 86.00 85 ALA A C 1
ATOM 612 O O . ALA A 1 85 ? 4.694 -10.304 -27.693 1.00 86.00 85 ALA A O 1
ATOM 613 N N . GLY A 1 86 ? 4.380 -8.085 -27.614 1.00 73.19 86 GLY A N 1
ATOM 614 C CA . GLY A 1 86 ? 3.964 -7.942 -29.015 1.00 73.19 86 GLY A CA 1
ATOM 615 C C . GLY A 1 86 ? 2.573 -8.516 -29.317 1.00 73.19 86 GLY A C 1
ATOM 616 O O . GLY A 1 86 ? 2.145 -8.541 -30.471 1.00 73.19 86 GLY A O 1
ATOM 617 N N . ALA A 1 87 ? 1.846 -8.955 -28.289 1.00 66.75 87 ALA A N 1
ATOM 618 C CA . ALA A 1 87 ? 0.472 -9.408 -28.381 1.00 66.75 87 ALA A CA 1
ATOM 619 C C . ALA A 1 87 ? -0.449 -8.199 -28.185 1.00 66.75 87 ALA A C 1
ATOM 621 O O . ALA A 1 87 ? -0.861 -7.875 -27.072 1.00 66.75 87 ALA A O 1
ATOM 622 N N . ALA A 1 88 ? -0.790 -7.518 -29.279 1.00 59.19 88 ALA A N 1
ATOM 623 C CA . ALA A 1 88 ? -1.847 -6.513 -29.273 1.00 59.19 88 ALA A CA 1
ATOM 624 C C . ALA A 1 88 ? -3.218 -7.200 -29.111 1.00 59.19 88 ALA A C 1
ATOM 626 O O . ALA A 1 88 ? -3.993 -7.316 -30.058 1.00 59.19 88 ALA A O 1
ATOM 627 N N . ALA A 1 89 ? -3.515 -7.700 -27.912 1.00 58.06 89 ALA A N 1
ATOM 628 C CA . ALA A 1 89 ? -4.872 -8.062 -27.545 1.00 58.06 89 ALA A CA 1
ATOM 629 C C . ALA A 1 89 ? -5.627 -6.763 -27.241 1.00 58.06 89 ALA A C 1
ATOM 631 O O . ALA A 1 89 ? -5.269 -6.024 -26.323 1.00 58.06 89 ALA A O 1
ATOM 632 N N . ALA A 1 90 ? -6.656 -6.463 -28.038 1.00 58.09 90 ALA A N 1
ATOM 633 C CA . ALA A 1 90 ? -7.595 -5.398 -27.714 1.00 58.09 90 ALA A CA 1
ATOM 634 C C . ALA A 1 90 ? -8.157 -5.653 -26.303 1.00 58.09 90 ALA A C 1
ATOM 636 O O . ALA A 1 90 ? -8.472 -6.808 -25.997 1.00 58.09 90 ALA A O 1
ATOM 637 N N . PRO A 1 91 ? -8.269 -4.626 -25.439 1.00 57.78 91 PRO A N 1
ATOM 638 C CA . PRO A 1 91 ? -8.798 -4.815 -24.096 1.00 57.78 91 PRO A CA 1
ATOM 639 C C . PRO A 1 91 ? -10.186 -5.446 -24.206 1.00 57.78 91 PRO A C 1
ATOM 641 O O . PRO A 1 91 ? -11.094 -4.871 -24.812 1.00 57.78 91 PRO A O 1
ATOM 644 N N . ALA A 1 92 ? -10.339 -6.656 -23.665 1.00 60.72 92 ALA A N 1
ATOM 645 C CA . ALA A 1 92 ? -11.643 -7.276 -23.545 1.00 60.72 92 ALA A CA 1
ATOM 646 C C . ALA A 1 92 ? -12.474 -6.357 -22.653 1.00 60.72 92 ALA A C 1
ATOM 648 O O . ALA A 1 92 ? -12.144 -6.156 -21.487 1.00 60.72 92 ALA A O 1
ATOM 649 N N . THR A 1 93 ? -13.519 -5.758 -23.219 1.00 51.25 93 THR A N 1
ATOM 650 C CA . THR A 1 93 ? -14.457 -4.916 -22.482 1.00 51.25 93 THR A CA 1
ATOM 651 C C . THR A 1 93 ? -15.256 -5.824 -21.551 1.00 51.25 93 THR A C 1
ATOM 653 O O . THR A 1 93 ? -16.365 -6.248 -21.865 1.00 51.25 93 THR A O 1
ATOM 656 N N . ALA A 1 94 ? -14.664 -6.198 -20.418 1.00 60.16 94 ALA A N 1
ATOM 657 C CA . ALA A 1 94 ? -15.423 -6.750 -19.317 1.00 60.16 94 ALA A CA 1
ATOM 658 C C . ALA A 1 94 ? -16.392 -5.652 -18.850 1.00 60.16 94 ALA A C 1
ATOM 660 O O . ALA A 1 94 ? -16.008 -4.476 -18.833 1.00 60.16 94 ALA A O 1
ATOM 661 N N . PRO A 1 95 ? -17.644 -5.987 -18.491 1.00 51.88 95 PRO A N 1
ATOM 662 C CA . PRO A 1 95 ? -18.530 -5.023 -17.865 1.00 51.88 95 PRO A CA 1
ATOM 663 C C . PRO A 1 95 ? -17.789 -4.482 -16.647 1.00 51.88 95 PRO A C 1
ATOM 665 O O . PRO A 1 95 ? -17.450 -5.243 -15.738 1.00 51.88 95 PRO A O 1
ATOM 668 N N . GLY A 1 96 ? -17.456 -3.191 -16.672 1.00 54.44 96 GLY A N 1
ATOM 669 C CA . GLY A 1 96 ? -16.790 -2.569 -15.542 1.00 54.44 96 GLY A CA 1
ATOM 670 C C . GLY A 1 96 ? -17.631 -2.837 -14.293 1.00 54.44 96 GLY A C 1
ATOM 671 O O . GLY A 1 96 ? -18.860 -2.740 -14.384 1.00 54.44 96 GLY A O 1
ATOM 672 N N . PRO A 1 97 ? -17.021 -3.190 -13.142 1.00 62.66 97 PRO A N 1
ATOM 673 C CA . PRO A 1 97 ? -17.767 -3.225 -11.894 1.00 62.66 97 PRO A CA 1
ATOM 674 C C . PRO A 1 97 ? -18.517 -1.900 -11.781 1.00 62.66 97 PRO A C 1
ATOM 676 O O . PRO A 1 97 ? -17.938 -0.849 -12.091 1.00 62.66 97 PRO A O 1
ATOM 679 N N . ALA A 1 98 ? -19.811 -1.993 -11.453 1.00 59.78 98 ALA A N 1
ATOM 680 C CA . ALA A 1 98 ? -20.713 -0.853 -11.384 1.00 59.78 98 ALA A CA 1
ATOM 681 C C . ALA A 1 98 ? -20.004 0.315 -10.685 1.00 59.78 98 ALA A C 1
ATOM 683 O O . ALA A 1 98 ? -19.253 0.057 -9.737 1.00 59.78 98 ALA A O 1
ATOM 684 N N . PRO A 1 99 ? -20.187 1.566 -11.149 1.00 54.47 99 PRO A N 1
ATOM 685 C CA . PRO A 1 99 ? -19.630 2.723 -10.471 1.00 54.47 99 PRO A CA 1
ATOM 686 C C . PRO A 1 99 ? -19.959 2.606 -8.987 1.00 54.47 99 PRO A C 1
ATOM 688 O O . PRO A 1 99 ? -21.126 2.655 -8.605 1.00 54.47 99 PRO A O 1
ATOM 691 N N . VAL A 1 100 ? -18.938 2.378 -8.161 1.00 59.03 100 VAL A N 1
ATOM 692 C CA . VAL A 1 100 ? -19.096 2.529 -6.725 1.00 59.03 100 VAL A CA 1
ATOM 693 C C . VAL A 1 100 ? -19.205 4.031 -6.566 1.00 59.03 100 VAL A C 1
ATOM 695 O O . VAL A 1 100 ? -18.208 4.749 -6.664 1.00 59.03 100 VAL A O 1
ATOM 698 N N . GLU A 1 101 ? -20.443 4.516 -6.498 1.00 51.53 101 GLU A N 1
ATOM 699 C CA . GLU A 1 101 ? -20.720 5.899 -6.161 1.00 51.53 101 GLU A CA 1
ATOM 700 C C . GLU A 1 101 ? -19.918 6.166 -4.884 1.00 51.53 101 GLU A C 1
ATOM 702 O O . GLU A 1 101 ? -20.068 5.402 -3.922 1.00 51.53 101 GLU A O 1
ATOM 707 N N . PRO A 1 102 ? -18.971 7.127 -4.880 1.00 51.84 102 PRO A N 1
ATOM 708 C CA . PRO A 1 102 ? -18.258 7.450 -3.658 1.00 51.84 102 PRO A CA 1
ATOM 709 C C . PRO A 1 102 ? -19.353 7.756 -2.660 1.00 51.84 102 PRO A C 1
ATOM 711 O O . PRO A 1 102 ? -20.127 8.670 -2.937 1.00 51.84 102 PRO A O 1
ATOM 714 N N . ALA A 1 103 ? -19.470 6.943 -1.600 1.00 52.84 103 ALA A N 1
ATOM 715 C CA . ALA A 1 103 ? -20.518 7.097 -0.608 1.00 52.84 103 ALA A CA 1
ATOM 716 C C . ALA A 1 103 ? -20.546 8.577 -0.272 1.00 52.84 103 ALA A C 1
ATOM 718 O O . ALA A 1 103 ? -19.570 9.105 0.277 1.00 52.84 103 ALA A O 1
ATOM 719 N N . ALA A 1 104 ? -21.583 9.264 -0.763 1.00 44.59 104 ALA A N 1
ATOM 720 C CA . ALA A 1 104 ? -21.702 10.681 -0.563 1.00 44.59 104 ALA A CA 1
ATOM 721 C C . ALA A 1 104 ? -21.673 10.798 0.944 1.00 44.59 104 ALA A C 1
ATOM 723 O O . ALA A 1 104 ? -22.499 10.205 1.642 1.00 44.59 104 ALA A O 1
ATOM 724 N N . ALA A 1 105 ? -20.643 11.467 1.441 1.00 50.31 105 ALA A N 1
ATOM 725 C CA . ALA A 1 105 ? -20.599 11.889 2.808 1.00 50.31 105 ALA A CA 1
ATOM 726 C C . ALA A 1 105 ? -21.749 12.894 2.934 1.00 50.31 105 ALA A C 1
ATOM 728 O O . ALA A 1 105 ? -21.540 14.103 2.875 1.00 50.31 105 ALA A O 1
ATOM 729 N N . ASN A 1 106 ? -22.977 12.387 3.067 1.00 48.62 106 ASN A N 1
ATOM 730 C CA . ASN A 1 106 ? -24.067 13.063 3.734 1.00 48.62 106 ASN A CA 1
ATOM 731 C C . ASN A 1 106 ? -23.627 13.124 5.196 1.00 48.62 106 ASN A C 1
ATOM 733 O O . ASN A 1 106 ? -24.084 12.383 6.059 1.00 48.62 106 ASN A O 1
ATOM 737 N N . VAL A 1 107 ? -22.621 13.963 5.434 1.00 53.81 107 VAL A N 1
ATOM 738 C CA . VAL A 1 107 ? -22.380 14.565 6.725 1.00 53.81 107 VAL A CA 1
ATOM 739 C C . VAL A 1 107 ? -23.560 15.500 6.865 1.00 53.81 107 VAL A C 1
ATOM 741 O O . VAL A 1 107 ? -23.557 16.603 6.318 1.00 53.81 107 VAL A O 1
ATOM 744 N N . ASP A 1 108 ? -24.609 15.002 7.507 1.00 42.84 108 ASP A N 1
ATOM 745 C CA . ASP A 1 108 ? -25.665 15.852 8.021 1.00 42.84 108 ASP A CA 1
ATOM 746 C C . ASP A 1 108 ? -24.984 17.012 8.774 1.00 42.84 108 ASP A C 1
ATOM 748 O O . ASP A 1 108 ? -24.194 16.764 9.691 1.00 42.84 108 ASP A O 1
ATOM 752 N N . PRO A 1 109 ? -25.231 18.287 8.418 1.00 46.56 109 PRO A N 1
ATOM 753 C CA . PRO A 1 109 ? -24.670 19.424 9.152 1.00 46.56 109 PRO A CA 1
ATOM 754 C C . PRO A 1 109 ? -25.180 19.521 10.602 1.00 46.56 109 PRO A C 1
ATOM 756 O O . PRO A 1 109 ? -24.767 20.410 11.350 1.00 46.56 109 PRO A O 1
ATOM 759 N N . ALA A 1 110 ? -26.082 18.623 11.000 1.00 48.09 110 ALA A N 1
ATOM 760 C CA . ALA A 1 110 ? -26.769 18.598 12.276 1.00 48.09 110 ALA A CA 1
ATOM 761 C C . ALA A 1 110 ? -26.163 17.608 13.284 1.00 48.09 110 ALA A C 1
ATOM 763 O O . ALA A 1 110 ? -26.891 17.017 14.061 1.00 48.09 110 ALA A O 1
ATOM 764 N N . GLU A 1 111 ? -24.842 17.454 13.334 1.00 43.34 111 GLU A N 1
ATOM 765 C CA . GLU A 1 111 ? -24.180 17.125 14.599 1.00 43.34 111 GLU A CA 1
ATOM 766 C C . GLU A 1 111 ? -22.748 17.655 14.544 1.00 43.34 111 GLU A C 1
ATOM 768 O O . GLU A 1 111 ? -21.802 16.964 14.180 1.00 4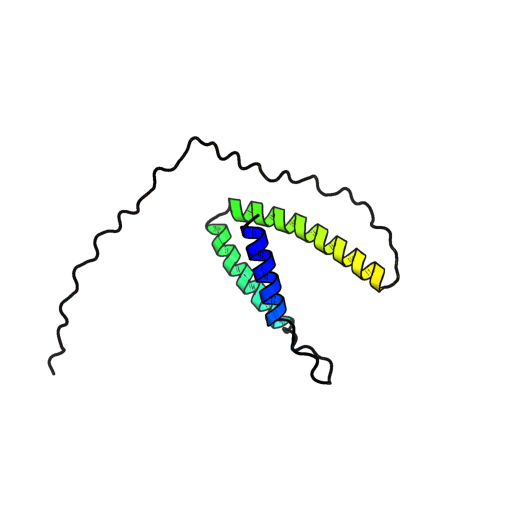3.34 111 GLU A O 1
ATOM 773 N N . HIS A 1 112 ? -22.574 18.933 14.876 1.00 47.44 112 HIS A N 1
ATOM 774 C CA . HIS A 1 112 ? -21.295 19.350 15.432 1.00 47.44 112 HIS A CA 1
ATOM 775 C C . HIS A 1 112 ? -21.201 18.640 16.787 1.00 47.44 112 HIS A C 1
ATOM 777 O O . HIS A 1 112 ? -21.951 19.034 17.687 1.00 47.44 112 HIS A O 1
ATOM 783 N N . PRO A 1 113 ? -20.328 17.635 17.004 1.00 49.12 113 PRO A N 1
ATOM 784 C CA . PRO A 1 113 ? -20.014 17.273 18.368 1.00 49.12 113 PRO A CA 1
ATOM 785 C C . PRO A 1 113 ? -19.367 18.525 18.949 1.00 49.12 113 PRO A C 1
ATOM 787 O O . PRO A 1 113 ? -18.284 18.938 18.523 1.00 49.12 113 PRO A O 1
ATOM 790 N N . ALA A 1 114 ? -20.089 19.194 19.851 1.00 52.19 114 ALA A N 1
ATOM 791 C CA . ALA A 1 114 ? -19.538 20.256 20.671 1.00 52.19 114 ALA A CA 1
ATOM 792 C C . ALA A 1 114 ? -18.148 19.800 21.106 1.00 52.19 114 ALA A C 1
ATOM 794 O O . ALA A 1 114 ? -18.016 18.682 21.606 1.00 52.19 114 ALA A O 1
ATOM 795 N N . ALA A 1 115 ? -17.135 20.620 20.815 1.00 48.66 115 ALA A N 1
ATOM 796 C CA . ALA A 1 115 ? -15.737 20.317 21.064 1.00 48.66 115 ALA A CA 1
ATOM 797 C C . ALA A 1 115 ? -15.598 19.572 22.398 1.00 48.66 115 ALA A C 1
ATOM 799 O O . ALA A 1 115 ? -15.765 20.158 23.470 1.00 48.66 115 ALA A O 1
ATOM 800 N N . HIS A 1 116 ? -15.356 18.260 22.330 1.00 58.94 116 HIS A N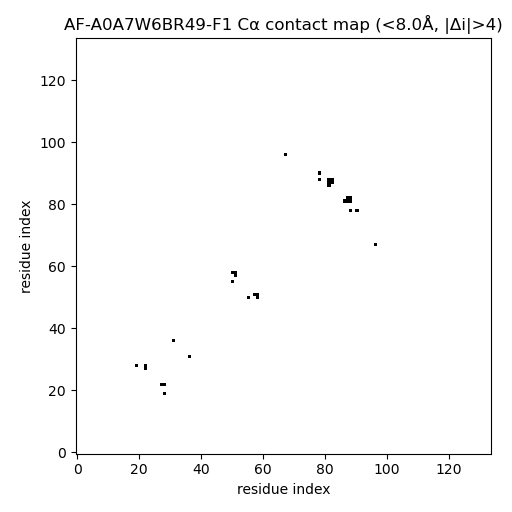 1
ATOM 801 C CA . HIS A 1 116 ? -15.092 17.468 23.515 1.00 58.94 116 HIS A CA 1
ATOM 802 C C . HIS A 1 116 ? -13.670 17.810 23.929 1.00 58.94 116 HIS A C 1
ATOM 804 O O . HIS A 1 116 ? -12.718 17.139 23.543 1.00 5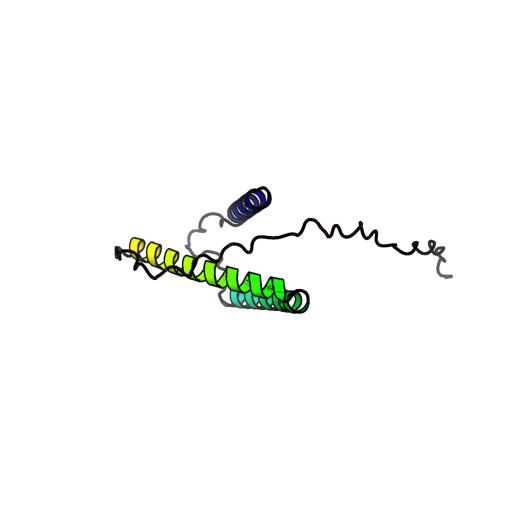8.94 116 HIS A O 1
ATOM 810 N N . SER A 1 117 ? -13.520 18.916 24.654 1.00 60.62 117 SER A N 1
ATOM 811 C CA . SER A 1 117 ? -12.306 19.211 25.395 1.00 60.62 117 SER A CA 1
ATOM 812 C C . SER A 1 117 ? -12.119 18.061 26.380 1.00 60.62 117 SER A C 1
ATOM 814 O O . SER A 1 117 ? -12.920 17.951 27.317 1.00 60.62 117 SER A O 1
ATOM 816 N N . PRO A 1 118 ? -11.110 17.189 26.208 1.00 63.84 118 PRO A N 1
ATOM 817 C CA . PRO A 1 118 ? -10.816 16.199 27.222 1.00 63.84 118 PRO A CA 1
ATOM 818 C C . PRO A 1 118 ? -10.470 16.993 28.480 1.00 63.84 118 PRO A C 1
ATOM 820 O O . PRO A 1 118 ? -9.518 17.778 28.478 1.00 63.84 118 PRO A O 1
ATOM 823 N N . ARG A 1 119 ? -11.248 16.842 29.556 1.00 66.19 119 ARG A N 1
ATOM 824 C CA . ARG A 1 119 ? -10.787 17.285 30.874 1.00 66.19 119 ARG A CA 1
ATOM 825 C C . ARG A 1 119 ? -9.637 16.362 31.253 1.00 66.19 119 ARG A C 1
ATOM 827 O O . ARG A 1 119 ? -9.852 15.309 31.843 1.00 66.19 119 ARG A O 1
ATOM 834 N N . LEU A 1 120 ? -8.424 16.742 30.863 1.00 73.31 120 LEU A N 1
ATOM 835 C CA . LEU A 1 120 ? -7.211 16.143 31.391 1.00 73.31 120 LEU A CA 1
ATOM 836 C C . LEU A 1 120 ? -7.218 16.390 32.907 1.00 73.31 120 LEU A C 1
ATOM 838 O O . LEU A 1 120 ? -7.306 17.552 33.320 1.00 73.31 120 LEU A O 1
ATOM 842 N N . PRO A 1 121 ? -7.188 15.341 33.748 1.00 77.00 121 PRO A N 1
ATOM 843 C CA . PRO A 1 121 ? -7.002 15.535 35.176 1.00 77.00 121 PRO A CA 1
ATOM 844 C C . PRO A 1 121 ? -5.698 16.306 35.398 1.00 77.00 121 PRO A C 1
ATOM 846 O O . PRO A 1 121 ? -4.708 16.085 34.696 1.00 77.00 121 PRO A O 1
ATOM 849 N N . ALA A 1 122 ? -5.715 17.244 36.347 1.00 79.88 122 ALA A N 1
ATOM 850 C CA . ALA A 1 122 ? -4.536 18.025 36.690 1.00 79.88 122 ALA A CA 1
ATOM 851 C C . ALA A 1 122 ? -3.365 17.082 37.001 1.00 79.88 122 ALA A C 1
ATOM 853 O O . ALA A 1 122 ? -3.529 16.097 37.727 1.00 79.88 122 ALA A O 1
ATOM 854 N N . ALA A 1 123 ? -2.194 17.376 36.434 1.00 81.50 123 ALA A N 1
ATOM 855 C CA . ALA A 1 123 ? -0.996 16.599 36.706 1.00 81.50 123 ALA A CA 1
ATOM 856 C C . ALA A 1 123 ? -0.711 16.600 38.222 1.00 81.50 123 ALA A C 1
ATOM 858 O O . ALA A 1 123 ? -0.840 17.649 38.863 1.00 81.50 123 ALA A O 1
ATOM 859 N N . PRO A 1 124 ? -0.336 15.452 38.813 1.00 81.06 124 PRO A N 1
ATOM 860 C CA . PRO A 1 124 ? 0.063 15.411 40.213 1.00 81.06 124 PRO A CA 1
ATOM 861 C C . PRO A 1 124 ? 1.285 16.318 40.442 1.00 81.06 124 PRO A C 1
ATOM 863 O O . PRO A 1 124 ? 2.119 16.456 39.542 1.00 81.06 124 PRO A O 1
ATOM 866 N N . PRO A 1 125 ? 1.416 16.940 41.631 1.00 86.38 125 PRO A N 1
ATOM 867 C CA . PRO A 1 125 ? 2.552 17.803 41.929 1.00 86.38 125 PRO A CA 1
ATOM 868 C C . PRO A 1 125 ? 3.872 17.019 41.826 1.00 86.38 125 PRO A C 1
ATOM 870 O O . PRO A 1 125 ? 3.896 15.817 42.121 1.00 86.38 125 PRO A O 1
ATOM 873 N N . PRO A 1 126 ? 4.980 17.675 41.427 1.00 85.06 126 PRO A N 1
ATOM 874 C CA . PRO A 1 126 ? 6.282 17.026 41.360 1.00 85.06 126 PRO A CA 1
ATOM 875 C C . PRO A 1 126 ? 6.654 16.472 42.738 1.00 85.06 126 PRO A C 1
ATOM 877 O O . PRO A 1 126 ? 6.561 17.168 43.751 1.00 85.06 126 PRO A O 1
ATOM 880 N N . ARG A 1 127 ? 7.070 15.203 42.783 1.00 86.75 127 ARG A N 1
ATOM 881 C CA . ARG A 1 127 ? 7.584 14.610 44.019 1.00 86.75 127 ARG A CA 1
ATOM 882 C C . ARG A 1 127 ? 8.960 15.212 44.320 1.00 86.75 127 ARG A C 1
ATOM 884 O O . ARG A 1 127 ? 9.798 15.226 43.417 1.00 86.75 127 ARG A O 1
ATOM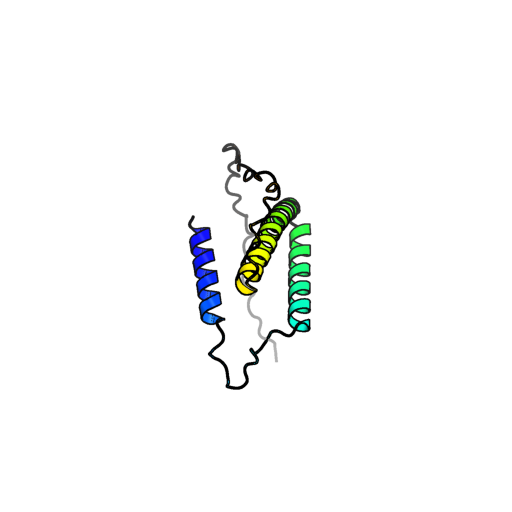 891 N N . PRO A 1 128 ? 9.218 15.681 45.553 1.00 85.25 128 PRO A N 1
ATOM 892 C CA . PRO A 1 128 ? 10.559 16.075 45.961 1.00 85.25 128 PRO A CA 1
ATOM 893 C C . PRO A 1 128 ? 11.524 14.906 45.764 1.00 85.25 128 PRO A C 1
ATOM 895 O O . PRO A 1 128 ? 11.225 13.777 46.157 1.00 85.25 128 PRO A O 1
ATOM 898 N N . TYR A 1 129 ? 12.674 15.172 45.149 1.00 84.00 129 TYR A N 1
ATOM 899 C CA . TYR A 1 129 ? 13.740 14.184 45.055 1.00 84.00 129 TYR A CA 1
ATOM 900 C C . TYR A 1 129 ? 14.312 13.936 46.454 1.00 84.00 129 TYR A C 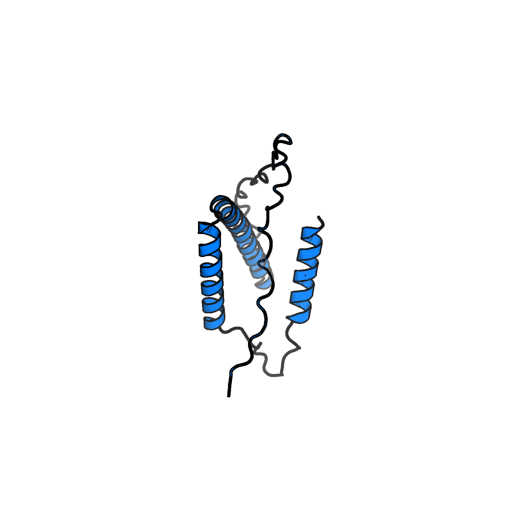1
ATOM 902 O O . TYR A 1 129 ? 14.800 14.862 47.101 1.00 84.00 129 TYR A O 1
ATOM 910 N N . VAL A 1 130 ? 14.250 12.688 46.917 1.00 86.69 130 VAL A N 1
ATOM 911 C CA . VAL A 1 130 ? 14.908 12.248 48.150 1.00 86.69 130 VAL A CA 1
ATOM 912 C C . VAL A 1 130 ? 16.162 11.493 47.730 1.00 86.69 130 VAL A C 1
ATOM 914 O O . VAL A 1 130 ? 16.068 10.440 47.102 1.00 86.69 130 VAL A O 1
ATOM 917 N N . ALA A 1 131 ? 17.335 12.057 48.023 1.00 83.00 131 ALA A N 1
ATOM 918 C CA . ALA A 1 131 ? 18.599 11.378 47.772 1.00 83.00 131 ALA A CA 1
ATOM 919 C C . ALA A 1 131 ? 18.701 10.124 48.666 1.00 83.00 131 ALA A C 1
ATOM 921 O O . ALA A 1 131 ? 18.302 10.189 49.833 1.00 83.00 131 ALA A O 1
ATOM 922 N N . PRO A 1 132 ? 19.218 8.993 48.156 1.00 76.94 132 PRO A N 1
ATOM 923 C CA . PRO A 1 132 ? 19.448 7.815 48.982 1.00 76.94 132 PRO A CA 1
ATOM 924 C C . PRO A 1 132 ? 20.467 8.142 50.079 1.00 76.94 132 PRO A C 1
ATOM 926 O O . PRO A 1 132 ? 21.513 8.729 49.802 1.00 76.94 132 PRO A O 1
ATOM 929 N N . ALA A 1 133 ? 20.147 7.778 51.323 1.00 75.50 133 ALA A N 1
ATOM 930 C CA . ALA A 1 133 ? 21.119 7.791 52.407 1.00 75.50 133 ALA A CA 1
ATOM 931 C C . ALA A 1 133 ? 22.177 6.723 52.098 1.00 75.50 133 ALA A C 1
ATOM 933 O O . ALA A 1 133 ? 21.831 5.555 51.912 1.00 75.50 133 ALA A O 1
ATOM 934 N N . GLY A 1 134 ? 23.427 7.163 51.952 1.00 62.28 134 GLY A N 1
ATOM 935 C CA . GLY A 1 134 ? 24.590 6.277 51.920 1.00 62.28 134 GLY A CA 1
ATOM 936 C C . GLY A 1 134 ? 24.855 5.643 53.276 1.00 62.28 134 GLY A C 1
ATOM 937 O O . GLY A 1 134 ? 24.398 6.213 54.294 1.00 62.28 134 GLY A O 1
#